Protein AF-A0A3D2NTC5-F1 (afdb_monomer)

Structure (mmCIF, N/CA/C/O backbone):
data_AF-A0A3D2NTC5-F1
#
_entry.id   AF-A0A3D2NTC5-F1
#
loop_
_atom_site.group_PDB
_atom_site.id
_atom_site.type_symbol
_atom_site.label_atom_id
_atom_site.label_alt_id
_atom_site.label_comp_id
_atom_site.label_asym_id
_atom_site.label_entity_id
_atom_site.label_seq_id
_atom_site.pdbx_PDB_ins_code
_atom_site.Cartn_x
_atom_site.Cartn_y
_atom_site.Cartn_z
_atom_site.occupancy
_atom_site.B_iso_or_equiv
_atom_site.auth_seq_id
_atom_site.auth_comp_id
_atom_site.auth_asym_id
_atom_site.auth_atom_id
_atom_site.pdbx_PDB_model_num
ATOM 1 N N . ASN A 1 1 ? 5.842 6.540 0.678 1.00 65.81 1 ASN A N 1
ATOM 2 C CA . ASN A 1 1 ? 4.371 6.604 0.540 1.00 65.81 1 ASN A CA 1
ATOM 3 C C . ASN A 1 1 ? 3.630 5.327 0.912 1.00 65.81 1 ASN A C 1
ATOM 5 O O . ASN A 1 1 ? 2.569 5.449 1.501 1.00 65.81 1 ASN A O 1
ATOM 9 N N . LEU A 1 2 ? 4.152 4.126 0.628 1.00 68.94 2 LEU A N 1
ATOM 10 C CA . LEU A 1 2 ? 3.420 2.880 0.902 1.00 68.94 2 LEU A CA 1
ATOM 11 C C . LEU A 1 2 ? 3.041 2.702 2.383 1.00 68.94 2 LEU A C 1
ATOM 13 O O . LEU A 1 2 ? 1.880 2.466 2.661 1.00 68.94 2 LEU A O 1
ATOM 17 N N . GLY A 1 3 ? 3.975 2.897 3.322 1.00 76.38 3 GLY A N 1
ATOM 18 C CA . GLY A 1 3 ? 3.696 2.723 4.757 1.00 76.38 3 GLY A CA 1
ATOM 19 C C . GLY A 1 3 ? 2.696 3.727 5.348 1.00 76.38 3 GLY A C 1
ATOM 20 O O . GLY A 1 3 ? 1.903 3.359 6.202 1.00 76.38 3 GLY A O 1
ATOM 21 N N . LEU A 1 4 ? 2.682 4.976 4.867 1.00 76.81 4 LEU A N 1
ATOM 22 C CA . LEU A 1 4 ? 1.700 5.981 5.305 1.00 76.81 4 LEU A CA 1
ATOM 23 C C . LEU A 1 4 ? 0.296 5.658 4.789 1.00 76.81 4 LEU A C 1
ATOM 25 O O . LEU A 1 4 ? -0.671 5.784 5.531 1.00 76.81 4 LEU A O 1
ATOM 29 N N . ARG A 1 5 ? 0.195 5.191 3.540 1.00 77.38 5 ARG A N 1
ATOM 30 C CA . ARG A 1 5 ? -1.063 4.693 2.976 1.00 77.38 5 ARG A CA 1
ATOM 31 C C . ARG A 1 5 ? -1.540 3.444 3.720 1.00 77.38 5 ARG A C 1
ATOM 33 O O . ARG A 1 5 ? -2.710 3.342 4.049 1.00 77.38 5 ARG A O 1
ATOM 40 N N . ASP A 1 6 ? -0.607 2.560 4.074 1.00 81.94 6 ASP A N 1
ATOM 41 C CA . ASP A 1 6 ? -0.880 1.344 4.840 1.00 81.94 6 ASP A CA 1
ATOM 42 C C . ASP A 1 6 ? -1.489 1.656 6.216 1.00 81.94 6 ASP A C 1
ATOM 44 O O . ASP A 1 6 ? -2.482 1.043 6.605 1.00 81.94 6 ASP A O 1
ATOM 48 N N . ALA A 1 7 ? -0.917 2.640 6.917 1.00 86.19 7 ALA A N 1
ATOM 49 C CA . ALA A 1 7 ? -1.405 3.112 8.209 1.00 86.19 7 ALA A CA 1
ATOM 50 C C . ALA A 1 7 ? -2.751 3.845 8.102 1.00 86.19 7 ALA A C 1
ATOM 52 O O . ALA A 1 7 ? -3.604 3.672 8.969 1.00 86.19 7 ALA A O 1
ATOM 53 N N . TRP A 1 8 ? -2.956 4.634 7.043 1.00 86.25 8 TRP A N 1
ATOM 54 C CA . TRP A 1 8 ? -4.229 5.306 6.778 1.00 86.25 8 TRP A CA 1
ATOM 55 C C . TRP A 1 8 ? -5.360 4.300 6.544 1.00 86.25 8 TRP A C 1
ATOM 57 O O . TRP A 1 8 ? -6.395 4.382 7.199 1.00 86.25 8 TRP A O 1
ATOM 67 N N . ASP A 1 9 ? -5.142 3.319 5.667 1.00 84.38 9 ASP A N 1
ATOM 68 C CA . ASP A 1 9 ? -6.140 2.291 5.358 1.00 84.38 9 ASP A CA 1
ATOM 69 C C . ASP A 1 9 ? -6.461 1.439 6.599 1.00 84.38 9 ASP A C 1
ATOM 71 O O . ASP A 1 9 ? -7.615 1.093 6.834 1.00 84.38 9 ASP A O 1
ATOM 75 N N . LEU A 1 10 ? -5.458 1.150 7.442 1.00 87.94 10 LEU A N 1
ATOM 76 C CA . LEU A 1 10 ? -5.683 0.467 8.719 1.00 87.94 10 LEU A CA 1
ATOM 77 C C . LEU A 1 10 ? -6.530 1.308 9.669 1.00 87.94 10 LEU A C 1
ATOM 79 O O . LEU A 1 10 ? -7.408 0.776 10.340 1.00 87.94 10 LEU A O 1
ATOM 83 N N . ALA A 1 11 ? -6.261 2.611 9.741 1.00 90.88 11 ALA A N 1
ATOM 84 C CA . ALA A 1 11 ? -7.036 3.514 10.577 1.00 90.88 11 ALA A CA 1
ATOM 85 C C . ALA A 1 11 ? -8.500 3.579 10.120 1.00 90.88 11 ALA A C 1
ATOM 87 O O . ALA A 1 11 ? -9.381 3.608 10.969 1.00 90.88 11 ALA A O 1
ATOM 88 N N . GLN A 1 12 ? -8.768 3.552 8.811 1.00 89.50 12 GLN A N 1
ATOM 89 C CA . GLN A 1 12 ? -10.137 3.478 8.287 1.00 89.50 12 GLN A CA 1
ATOM 90 C C . GLN A 1 12 ? -10.823 2.165 8.681 1.00 89.50 12 GLN A C 1
ATOM 92 O O . GLN A 1 12 ? -11.905 2.208 9.254 1.00 89.50 12 GLN A O 1
ATOM 97 N N . GLU A 1 13 ? -10.164 1.015 8.505 1.00 89.12 13 GLU A N 1
ATOM 98 C CA . GLU A 1 13 ? -10.736 -0.275 8.924 1.00 89.12 13 GLU A CA 1
ATOM 99 C C . GLU A 1 13 ? -11.044 -0.307 10.434 1.00 89.12 13 GLU A C 1
ATOM 101 O O . GLU A 1 13 ? -12.062 -0.842 10.862 1.00 89.12 13 GLU A O 1
ATOM 106 N N . VAL A 1 14 ? -10.174 0.287 11.258 1.00 92.69 14 VAL A N 1
ATOM 107 C CA . VAL A 1 14 ? -10.393 0.428 12.708 1.00 92.69 14 VAL A CA 1
ATOM 108 C C . VAL A 1 14 ? -11.603 1.314 13.013 1.00 92.69 14 VAL A C 1
ATOM 110 O O . VAL A 1 14 ? -12.330 1.024 13.959 1.00 92.69 14 VAL A O 1
ATOM 113 N N . LEU A 1 15 ? -11.816 2.387 12.251 1.00 92.75 15 LEU A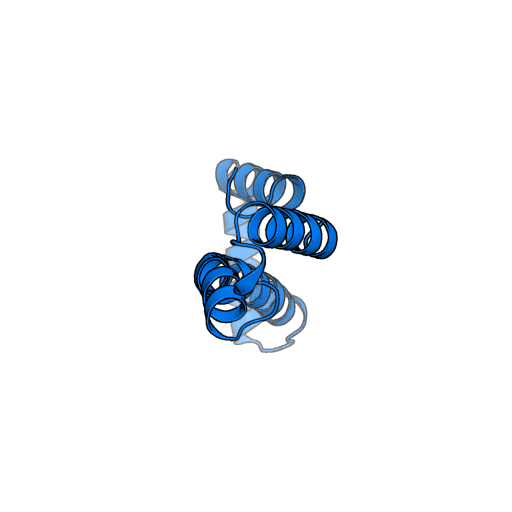 N 1
ATOM 114 C CA . LEU A 1 15 ? -12.943 3.303 12.449 1.00 92.75 15 LEU A CA 1
ATOM 115 C C . LEU A 1 15 ? -14.281 2.691 12.013 1.00 92.75 15 LEU A C 1
ATOM 117 O O . LEU A 1 15 ? -15.297 2.957 12.654 1.00 92.75 15 LEU A O 1
ATOM 121 N N . ASP A 1 16 ? -14.272 1.867 10.966 1.00 89.50 16 ASP A N 1
ATOM 122 C CA . ASP A 1 16 ? -15.474 1.227 10.420 1.00 89.50 16 ASP A CA 1
ATOM 123 C C . ASP A 1 16 ? -15.867 -0.052 11.182 1.00 89.50 16 ASP A C 1
ATOM 125 O O . ASP A 1 16 ? -17.020 -0.492 11.136 1.00 89.50 16 ASP A O 1
ATOM 129 N N . ALA A 1 17 ? -14.922 -0.660 11.904 1.00 89.38 17 ALA A N 1
ATOM 130 C CA . ALA A 1 17 ? -15.156 -1.877 12.662 1.00 89.38 17 ALA A CA 1
ATOM 131 C C . ALA A 1 17 ? -15.980 -1.618 13.943 1.00 89.38 17 ALA A C 1
ATOM 133 O O . ALA A 1 17 ? -15.636 -0.757 14.760 1.00 89.38 17 ALA A O 1
ATOM 134 N N . PRO A 1 18 ? -17.027 -2.422 14.208 1.00 92.56 18 PRO A N 1
ATOM 135 C CA . PRO A 1 1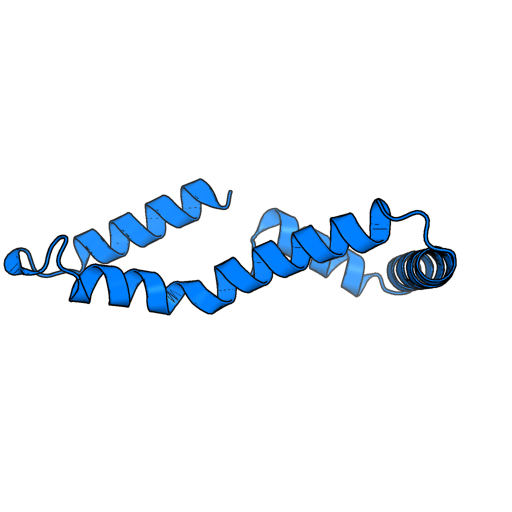8 ? -17.706 -2.430 15.499 1.00 92.56 18 PRO A CA 1
ATOM 136 C C . PRO A 1 18 ? -16.731 -2.673 16.658 1.00 92.56 18 PRO A C 1
ATOM 138 O O . PRO A 1 18 ? -15.843 -3.522 16.559 1.00 92.56 18 PRO A O 1
ATOM 141 N N . ALA A 1 19 ? -16.939 -2.002 17.795 1.00 91.88 19 ALA A N 1
ATOM 142 C CA . ALA A 1 19 ? -16.018 -2.045 18.937 1.00 91.88 19 ALA A CA 1
ATOM 143 C C . ALA A 1 19 ? -15.711 -3.470 19.446 1.00 91.88 19 ALA A C 1
ATOM 145 O O . ALA A 1 19 ? -14.595 -3.754 19.870 1.00 91.88 19 ALA A O 1
ATOM 146 N N . ASN A 1 20 ? -16.681 -4.384 19.368 1.00 93.06 20 ASN A 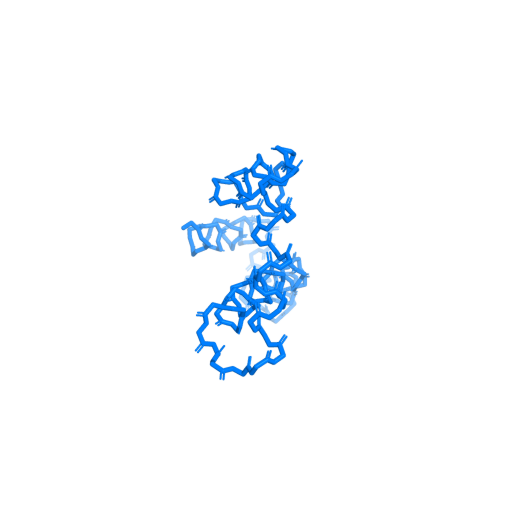N 1
ATOM 147 C CA . ASN A 1 20 ? -16.529 -5.789 19.764 1.00 93.06 20 ASN A CA 1
ATOM 148 C C . ASN A 1 20 ? -15.750 -6.649 18.749 1.00 93.06 20 ASN A C 1
ATOM 150 O O . ASN A 1 20 ? -15.410 -7.788 19.054 1.00 93.06 20 ASN A O 1
ATOM 154 N N . THR A 1 21 ? -15.489 -6.127 17.551 1.00 89.88 21 THR A N 1
ATOM 155 C CA . THR A 1 21 ? -14.741 -6.808 16.483 1.00 89.88 21 THR A CA 1
ATOM 156 C C . THR A 1 21 ? -13.327 -6.261 16.303 1.00 89.88 21 THR A C 1
ATOM 158 O O . THR A 1 21 ? -12.542 -6.832 15.541 1.00 89.88 21 THR A O 1
ATOM 161 N N . LEU A 1 22 ? -12.969 -5.197 17.026 1.00 92.75 22 LEU A N 1
ATOM 162 C CA . LEU A 1 22 ? -11.643 -4.595 16.960 1.00 92.75 22 LEU A CA 1
ATOM 163 C C . LEU A 1 22 ? -10.550 -5.608 17.310 1.00 92.75 22 LEU A C 1
ATOM 165 O O . LEU A 1 22 ? -10.611 -6.298 18.325 1.00 92.75 22 LEU A O 1
ATOM 169 N N . GLY A 1 23 ? -9.541 -5.702 16.444 1.00 90.00 23 GLY A N 1
ATOM 170 C CA . GLY A 1 23 ? -8.413 -6.622 16.603 1.00 90.00 23 GLY A CA 1
ATOM 171 C C . GLY A 1 23 ? -8.757 -8.102 16.406 1.00 90.00 23 GLY A C 1
ATOM 172 O O . GLY A 1 23 ? -7.869 -8.944 16.538 1.00 90.00 23 GLY A O 1
ATOM 173 N N . THR A 1 24 ? -10.007 -8.440 16.076 1.00 94.25 24 THR A N 1
ATOM 174 C CA . THR A 1 24 ? -10.385 -9.826 15.784 1.00 94.25 24 THR A CA 1
ATOM 175 C C . THR A 1 24 ? -9.774 -10.302 14.473 1.00 94.25 24 THR A C 1
ATOM 177 O O . THR A 1 24 ? -9.463 -9.518 13.572 1.00 94.25 24 THR A O 1
ATOM 180 N N . GLU A 1 25 ? -9.649 -11.620 14.332 1.00 91.12 25 GLU A N 1
ATOM 181 C CA . GLU A 1 25 ? -9.170 -12.211 13.087 1.00 91.12 25 GLU A CA 1
ATOM 182 C C . GLU A 1 25 ? -10.063 -11.841 11.896 1.00 91.12 25 GLU A C 1
ATOM 184 O O . GLU A 1 25 ? -9.545 -11.548 10.825 1.00 91.12 25 GLU A O 1
ATOM 189 N N . ALA A 1 26 ? -11.382 -11.749 12.087 1.00 87.81 26 ALA A N 1
ATOM 190 C CA . ALA A 1 26 ? -12.308 -11.330 11.037 1.00 87.81 26 ALA A CA 1
ATOM 191 C C . ALA A 1 26 ? -11.994 -9.916 10.512 1.00 87.81 26 ALA A C 1
ATOM 193 O O . ALA A 1 26 ? -11.886 -9.726 9.301 1.00 87.81 26 ALA A O 1
ATOM 194 N N . MET A 1 27 ? -11.765 -8.953 11.412 1.00 89.44 27 MET A N 1
ATOM 195 C CA . MET A 1 27 ? -11.366 -7.589 11.046 1.00 89.44 27 MET A CA 1
ATOM 196 C C . MET A 1 27 ? -10.013 -7.576 10.321 1.00 89.44 27 MET A C 1
ATOM 198 O O . MET A 1 27 ? -9.857 -6.959 9.268 1.00 89.44 27 MET A O 1
ATOM 202 N N . LEU A 1 28 ? -9.019 -8.297 10.849 1.00 89.06 28 LEU A N 1
ATOM 203 C CA . LEU A 1 28 ? -7.690 -8.354 10.236 1.00 89.06 28 LEU A CA 1
ATOM 204 C C . LEU A 1 28 ? -7.711 -9.034 8.860 1.00 89.06 28 LEU A C 1
ATOM 206 O O . LEU A 1 28 ? -6.911 -8.678 7.991 1.00 89.06 28 LEU A O 1
ATOM 210 N N . GLN A 1 29 ? -8.604 -10.002 8.645 1.00 87.38 29 GLN A N 1
ATOM 211 C CA . GLN A 1 29 ? -8.814 -10.635 7.344 1.00 87.38 29 GLN A CA 1
ATOM 212 C C . GLN A 1 29 ? -9.495 -9.682 6.355 1.00 87.38 29 GLN A C 1
ATOM 214 O O . GLN A 1 29 ? -9.059 -9.633 5.205 1.00 87.38 29 GLN A O 1
ATOM 219 N N . GLY A 1 30 ? -10.475 -8.883 6.799 1.00 84.31 30 GLY A N 1
ATOM 220 C CA . GLY A 1 30 ? -11.074 -7.792 6.015 1.00 84.31 30 GLY A CA 1
ATOM 221 C C . GLY A 1 30 ? -10.002 -6.847 5.476 1.00 84.31 30 GLY A C 1
ATOM 222 O O . GLY A 1 30 ? -9.750 -6.817 4.268 1.00 84.31 30 GLY A O 1
ATOM 223 N N . TYR A 1 31 ? -9.237 -6.245 6.385 1.00 83.94 31 TYR A N 1
ATOM 224 C CA . TYR A 1 31 ? -8.083 -5.398 6.072 1.00 83.94 31 TYR A CA 1
ATOM 225 C C . TYR A 1 31 ? -7.064 -6.046 5.115 1.00 83.94 31 TYR A C 1
ATOM 227 O O . TYR A 1 31 ? -6.569 -5.415 4.176 1.00 83.94 31 TYR A O 1
ATOM 235 N N . ARG A 1 32 ? -6.721 -7.325 5.328 1.00 82.44 32 ARG A N 1
ATOM 236 C CA . ARG A 1 32 ? -5.773 -8.054 4.464 1.00 82.44 32 ARG A CA 1
ATOM 237 C C . ARG A 1 32 ? -6.337 -8.317 3.069 1.00 82.44 32 ARG A C 1
ATOM 239 O O . ARG A 1 32 ? -5.582 -8.249 2.095 1.00 82.44 32 ARG A O 1
ATOM 246 N N . SER A 1 33 ? -7.627 -8.629 2.967 1.00 77.62 33 SER A N 1
ATOM 247 C CA . SER A 1 33 ? -8.284 -8.990 1.708 1.00 77.62 33 SER A CA 1
ATOM 248 C C . SER A 1 33 ? -8.321 -7.817 0.727 1.00 77.62 33 SER A C 1
ATOM 250 O O . SER A 1 33 ? -7.958 -7.989 -0.439 1.00 77.62 33 SER A O 1
ATOM 252 N N . THR A 1 34 ? -8.593 -6.608 1.224 1.00 68.50 34 THR A N 1
ATOM 253 C CA . THR A 1 34 ? -8.636 -5.366 0.437 1.00 68.50 34 THR A CA 1
ATOM 254 C C . THR A 1 34 ? -7.276 -5.010 -0.177 1.00 68.50 34 THR A C 1
ATOM 256 O O . THR A 1 34 ? -7.205 -4.294 -1.172 1.00 68.50 34 THR A O 1
ATOM 259 N N . ARG A 1 35 ? -6.167 -5.542 0.363 1.00 63.97 35 ARG A N 1
ATOM 260 C CA . ARG A 1 35 ? -4.801 -5.108 0.005 1.00 63.97 35 ARG A CA 1
ATOM 261 C C . ARG A 1 35 ? -3.921 -6.144 -0.667 1.00 63.97 35 ARG A C 1
ATOM 263 O O . ARG A 1 35 ? -2.782 -5.829 -1.026 1.00 63.97 35 ARG A O 1
ATOM 270 N N . LYS A 1 36 ? -4.408 -7.370 -0.857 1.00 62.62 36 LYS A N 1
ATOM 271 C CA . LYS A 1 36 ? -3.593 -8.441 -1.445 1.00 62.62 36 LYS A CA 1
ATOM 272 C C . LYS A 1 36 ? -3.102 -8.065 -2.848 1.00 62.62 36 LYS A C 1
ATOM 274 O O . LYS A 1 36 ? -1.916 -8.189 -3.136 1.00 62.62 36 LYS A O 1
ATOM 279 N N . LEU A 1 37 ? -3.981 -7.508 -3.681 1.00 59.16 37 LEU A N 1
ATOM 280 C CA . LEU A 1 37 ? -3.639 -7.116 -5.052 1.00 59.16 37 LEU A CA 1
ATOM 281 C C . LEU A 1 37 ? -2.658 -5.938 -5.111 1.00 59.16 37 LEU A C 1
ATOM 283 O O . LEU A 1 37 ? -1.662 -6.021 -5.831 1.00 59.16 37 LEU A O 1
ATOM 287 N N . ASP A 1 38 ? -2.880 -4.884 -4.325 1.00 64.19 38 ASP A N 1
ATOM 288 C CA . ASP A 1 38 ? -2.041 -3.678 -4.353 1.00 64.19 38 ASP A CA 1
ATOM 289 C C . ASP A 1 38 ? -0.638 -3.922 -3.797 1.00 64.19 38 ASP A C 1
ATOM 291 O O . ASP A 1 38 ? 0.361 -3.482 -4.382 1.00 64.19 38 ASP A O 1
ATOM 295 N N . ARG A 1 39 ? -0.541 -4.674 -2.695 1.00 66.12 39 ARG A N 1
ATOM 296 C CA . ARG A 1 39 ? 0.744 -5.021 -2.083 1.00 66.12 39 ARG A CA 1
ATOM 297 C C . ARG A 1 39 ? 1.550 -5.941 -2.988 1.00 66.12 39 ARG A C 1
ATOM 299 O O . ARG A 1 39 ? 2.733 -5.691 -3.218 1.00 66.12 39 ARG A O 1
ATOM 306 N N . GLU A 1 40 ? 0.919 -6.976 -3.533 1.00 66.75 40 GLU A N 1
ATOM 307 C CA . GLU A 1 40 ? 1.596 -7.875 -4.460 1.00 66.75 40 GLU A CA 1
ATOM 308 C C . GLU A 1 40 ? 1.997 -7.164 -5.759 1.00 66.75 40 GLU A C 1
ATOM 310 O O . GLU A 1 40 ? 3.087 -7.409 -6.271 1.00 66.75 40 GLU A O 1
ATOM 315 N N . ALA A 1 41 ? 1.168 -6.259 -6.288 1.00 68.56 41 ALA A N 1
ATOM 316 C CA . ALA A 1 41 ? 1.517 -5.471 -7.468 1.00 68.56 41 ALA A CA 1
ATOM 317 C C . ALA A 1 41 ? 2.728 -4.565 -7.210 1.00 68.56 41 ALA A C 1
ATOM 319 O O . ALA A 1 41 ? 3.611 -4.480 -8.062 1.00 68.56 41 ALA A O 1
ATOM 320 N N . GLY A 1 42 ? 2.798 -3.925 -6.038 1.00 70.25 42 GLY A N 1
ATOM 321 C CA . GLY A 1 42 ? 3.951 -3.121 -5.630 1.00 70.25 42 GLY A CA 1
ATOM 322 C C 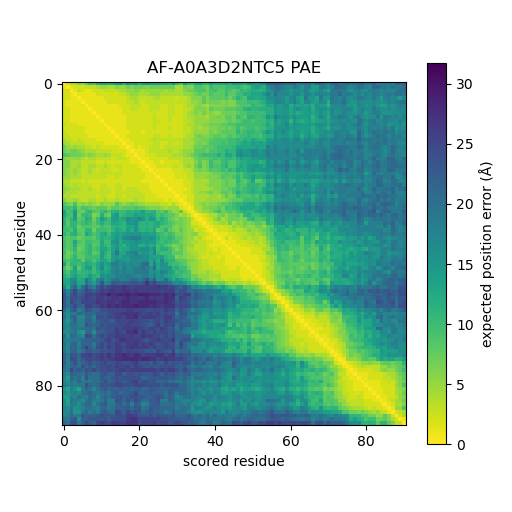. GLY A 1 42 ? 5.232 -3.948 -5.518 1.00 70.25 42 GLY A C 1
ATOM 323 O O . GLY A 1 42 ? 6.234 -3.590 -6.132 1.00 70.25 42 GLY A O 1
ATOM 324 N N . ILE A 1 43 ? 5.174 -5.081 -4.806 1.00 74.56 43 ILE A N 1
ATOM 325 C CA . ILE A 1 43 ? 6.316 -5.994 -4.632 1.00 74.56 43 ILE A CA 1
ATOM 326 C C . ILE A 1 43 ? 6.791 -6.528 -5.985 1.00 74.56 43 ILE A C 1
ATOM 328 O O . ILE A 1 43 ? 7.978 -6.439 -6.290 1.00 74.56 43 ILE A O 1
ATOM 332 N N . ARG A 1 44 ? 5.873 -7.029 -6.825 1.00 73.56 44 ARG A N 1
ATOM 333 C CA . ARG A 1 44 ? 6.207 -7.539 -8.164 1.00 73.56 44 ARG A CA 1
ATOM 334 C C . ARG A 1 44 ? 6.814 -6.458 -9.047 1.00 73.56 44 ARG A C 1
ATOM 336 O O . ARG A 1 44 ? 7.750 -6.746 -9.784 1.00 73.56 44 ARG A O 1
ATOM 343 N N . PHE A 1 45 ? 6.310 -5.228 -8.976 1.00 73.12 45 PHE A N 1
ATOM 344 C CA . PHE A 1 45 ? 6.850 -4.111 -9.747 1.00 73.12 45 PHE A CA 1
ATOM 345 C C . PHE A 1 45 ? 8.289 -3.790 -9.333 1.00 73.12 45 PHE A C 1
ATOM 347 O O . PHE A 1 45 ? 9.170 -3.727 -10.190 1.00 73.12 45 PHE A O 1
ATOM 354 N N . THR A 1 46 ? 8.553 -3.645 -8.031 1.00 71.19 46 THR A N 1
ATOM 355 C CA . THR A 1 46 ? 9.907 -3.351 -7.543 1.00 71.19 46 THR A CA 1
ATOM 356 C C . THR A 1 46 ? 10.871 -4.511 -7.770 1.00 71.19 46 THR A C 1
ATOM 358 O O . THR A 1 46 ? 11.995 -4.275 -8.198 1.00 71.19 46 THR A O 1
ATOM 361 N N . ASP A 1 47 ? 10.433 -5.753 -7.556 1.00 73.19 47 ASP A N 1
ATOM 362 C CA . ASP A 1 47 ? 11.249 -6.947 -7.809 1.00 73.19 47 ASP A CA 1
ATOM 363 C C . ASP A 1 47 ? 11.576 -7.097 -9.301 1.00 73.19 47 ASP A C 1
ATOM 365 O O . ASP A 1 47 ? 12.717 -7.369 -9.669 1.00 73.19 47 ASP A O 1
ATOM 369 N N . SER A 1 48 ? 10.611 -6.808 -10.182 1.00 69.19 48 SER A N 1
ATOM 370 C CA . SER A 1 48 ? 10.842 -6.786 -11.631 1.00 69.19 48 SER A CA 1
ATOM 371 C C . SER A 1 48 ? 11.858 -5.718 -12.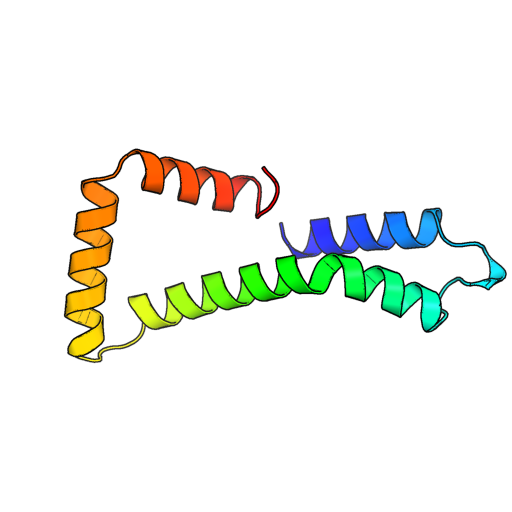016 1.00 69.19 48 SER A C 1
ATOM 373 O O . SER A 1 48 ? 12.759 -6.009 -12.796 1.00 69.19 48 SER A O 1
ATOM 375 N N . LEU A 1 49 ? 11.771 -4.508 -11.450 1.00 72.81 49 LEU A N 1
ATOM 376 C CA . LEU A 1 49 ? 12.771 -3.462 -11.680 1.00 72.81 49 LEU A CA 1
ATOM 377 C C . LEU A 1 49 ? 14.163 -3.911 -11.220 1.00 72.81 49 LEU A C 1
ATOM 379 O O . LEU A 1 49 ? 15.112 -3.823 -11.993 1.00 72.81 49 LEU A O 1
ATOM 383 N N . VAL A 1 50 ? 14.295 -4.450 -10.007 1.00 74.19 50 VAL A N 1
ATOM 384 C CA . VAL A 1 50 ? 15.586 -4.957 -9.515 1.00 74.19 50 VAL A CA 1
ATOM 385 C C . VAL A 1 50 ? 16.114 -6.063 -10.431 1.00 74.19 50 VAL A C 1
ATOM 387 O O . VAL A 1 50 ? 17.267 -6.021 -10.840 1.00 74.19 50 VAL A O 1
ATOM 390 N N . ARG A 1 51 ? 15.277 -7.011 -10.858 1.00 70.19 51 ARG A N 1
ATOM 391 C CA . ARG A 1 51 ? 15.690 -8.080 -11.780 1.00 70.19 51 ARG A CA 1
ATOM 392 C C . ARG A 1 51 ? 16.085 -7.575 -13.169 1.00 70.19 51 ARG A C 1
ATOM 394 O O . ARG A 1 51 ? 17.043 -8.092 -13.733 1.00 70.19 51 ARG A O 1
ATOM 401 N N . LEU A 1 52 ? 15.384 -6.585 -13.717 1.00 67.19 52 LEU A N 1
ATOM 402 C CA . LEU A 1 52 ? 15.700 -5.972 -15.015 1.00 67.19 52 LEU A CA 1
ATOM 403 C C . LEU A 1 52 ? 16.988 -5.140 -14.971 1.00 67.19 52 LEU A C 1
ATOM 405 O O . LEU A 1 52 ? 17.718 -5.082 -15.963 1.00 67.19 52 LEU A O 1
ATOM 409 N N . PHE A 1 53 ? 17.262 -4.483 -13.842 1.00 66.88 53 PHE A N 1
ATOM 410 C CA . PHE A 1 53 ? 18.351 -3.515 -13.734 1.00 66.88 53 PHE A CA 1
ATOM 411 C C . PHE A 1 53 ? 19.600 -4.026 -12.990 1.00 66.88 53 PHE A C 1
ATOM 413 O O . PHE A 1 53 ? 20.677 -3.467 -13.211 1.00 66.88 53 PHE A O 1
ATOM 420 N N . SER A 1 54 ? 19.497 -5.077 -12.170 1.00 65.81 54 SER A N 1
ATOM 421 C CA . SER A 1 54 ? 20.589 -5.595 -11.324 1.00 65.81 54 SER A CA 1
ATOM 422 C C . SER A 1 54 ? 21.112 -6.985 -11.710 1.00 65.81 54 SER A C 1
ATOM 424 O O . SER A 1 54 ? 22.093 -7.418 -11.115 1.00 65.81 54 SER A O 1
ATOM 426 N N . ASN A 1 55 ? 20.519 -7.687 -12.688 1.00 61.38 55 ASN A N 1
ATOM 427 C CA . ASN A 1 55 ? 21.071 -8.954 -13.193 1.00 61.38 55 ASN A CA 1
ATOM 428 C C . ASN A 1 55 ? 21.887 -8.767 -14.482 1.00 61.38 55 ASN A C 1
ATOM 430 O O . ASN A 1 55 ? 21.367 -8.324 -15.505 1.00 61.38 55 ASN A O 1
ATOM 434 N N . GLU A 1 56 ? 23.137 -9.229 -14.444 1.00 55.84 56 GLU A N 1
ATOM 435 C CA . GLU A 1 56 ? 24.105 -9.323 -15.552 1.00 55.84 56 GLU A CA 1
ATOM 436 C C . GLU A 1 56 ? 23.895 -10.610 -16.386 1.00 55.84 56 GLU A C 1
ATOM 438 O O . GLU A 1 56 ? 24.838 -11.301 -16.76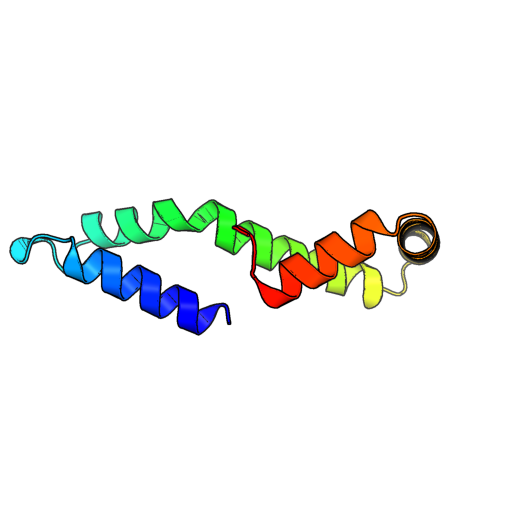4 1.00 55.84 56 GLU A O 1
ATOM 443 N N . LEU A 1 57 ? 22.643 -11.006 -16.640 1.00 58.78 57 LEU A N 1
ATOM 444 C CA . LEU A 1 57 ? 22.358 -12.152 -17.512 1.00 58.78 57 LEU A CA 1
ATOM 445 C C . LEU A 1 57 ? 22.253 -11.664 -18.969 1.00 58.78 57 LEU A C 1
ATOM 447 O O . LEU A 1 57 ? 21.495 -10.729 -19.232 1.00 58.78 57 LEU A O 1
ATOM 451 N N . PRO A 1 58 ? 22.926 -12.298 -19.949 1.00 56.44 58 PRO A N 1
ATOM 452 C CA . PRO A 1 58 ? 22.943 -11.835 -21.343 1.00 56.44 58 PRO A CA 1
ATOM 453 C C . PRO A 1 58 ? 21.555 -11.792 -22.012 1.00 56.44 58 PRO A C 1
ATOM 455 O O . PRO A 1 58 ? 21.344 -11.023 -22.942 1.00 56.44 58 PRO A O 1
ATOM 458 N N . LEU A 1 59 ? 20.572 -12.548 -21.507 1.00 59.69 59 LEU A N 1
ATOM 459 C CA . LEU A 1 59 ? 19.172 -12.472 -21.952 1.00 59.69 59 LEU A CA 1
ATOM 460 C C . LEU A 1 59 ? 18.432 -11.229 -21.402 1.00 59.69 59 LEU A C 1
ATOM 462 O O . LEU A 1 59 ? 17.505 -10.716 -22.026 1.00 59.69 59 LEU A O 1
ATOM 466 N N . VAL A 1 60 ? 18.852 -10.724 -20.238 1.00 59.50 60 VAL A N 1
ATOM 467 C CA . VAL A 1 60 ? 18.286 -9.535 -19.579 1.00 59.50 60 VAL A CA 1
ATOM 468 C C . VAL A 1 60 ? 18.832 -8.250 -20.206 1.00 59.50 60 VAL A C 1
ATOM 470 O O . VAL A 1 60 ? 18.123 -7.248 -20.229 1.00 59.50 60 VAL A O 1
ATOM 473 N N . SER A 1 61 ? 20.032 -8.266 -20.802 1.00 62.62 61 SER A N 1
ATOM 474 C CA . SER A 1 61 ? 20.583 -7.092 -21.501 1.00 62.62 61 SER A CA 1
ATOM 475 C C . SER A 1 61 ? 19.768 -6.720 -22.749 1.00 62.62 61 SER A C 1
ATOM 477 O O . SER A 1 61 ? 19.447 -5.547 -22.940 1.00 62.62 61 SER A O 1
ATOM 479 N N . ALA A 1 62 ? 19.335 -7.710 -23.540 1.00 64.62 62 ALA A N 1
ATOM 480 C CA . ALA A 1 62 ? 18.436 -7.502 -24.677 1.00 64.62 62 ALA A CA 1
ATOM 481 C C . ALA A 1 62 ? 17.049 -7.018 -24.222 1.00 64.62 62 ALA A C 1
ATOM 483 O O . ALA A 1 62 ? 16.490 -6.092 -24.810 1.00 64.62 62 ALA A O 1
ATOM 484 N N . ALA A 1 63 ? 16.523 -7.577 -23.126 1.00 66.75 63 ALA A N 1
ATOM 485 C CA . ALA A 1 63 ? 15.272 -7.118 -22.524 1.00 66.75 63 ALA A CA 1
ATOM 486 C C . ALA A 1 63 ? 15.376 -5.675 -21.996 1.00 66.75 63 ALA A C 1
ATOM 488 O O . ALA A 1 63 ? 14.439 -4.894 -22.151 1.00 66.75 63 ALA A O 1
ATOM 489 N N . ARG A 1 64 ? 16.519 -5.287 -21.419 1.00 66.19 64 ARG A N 1
ATOM 490 C CA . ARG A 1 64 ? 16.794 -3.928 -20.933 1.00 66.19 64 ARG A CA 1
ATOM 491 C C . ARG A 1 64 ? 16.911 -2.931 -22.082 1.00 66.19 64 ARG A C 1
ATOM 493 O O . ARG A 1 64 ? 16.314 -1.862 -21.997 1.00 66.19 64 ARG A O 1
ATOM 500 N N . ALA A 1 65 ? 17.612 -3.291 -23.158 1.00 68.44 65 ALA A N 1
ATOM 501 C CA . ALA A 1 65 ? 17.691 -2.479 -24.370 1.00 68.44 65 ALA A CA 1
ATOM 502 C C . ALA A 1 65 ? 16.300 -2.288 -24.992 1.00 68.44 65 ALA A C 1
ATOM 504 O O . ALA A 1 65 ? 15.881 -1.153 -25.191 1.00 68.44 65 ALA A O 1
ATOM 505 N N . ALA A 1 66 ? 15.530 -3.367 -25.170 1.00 68.69 66 ALA A N 1
ATOM 506 C CA . ALA A 1 66 ? 14.153 -3.296 -25.657 1.00 68.69 66 ALA A CA 1
ATOM 507 C C . ALA A 1 66 ? 13.239 -2.464 -24.737 1.00 68.69 66 ALA A C 1
ATOM 509 O O . ALA A 1 66 ? 12.406 -1.706 -25.225 1.00 68.69 66 ALA A O 1
ATOM 510 N N . SER A 1 67 ? 13.417 -2.555 -23.414 1.00 66.50 67 SER A N 1
ATOM 511 C CA . SER A 1 67 ? 12.657 -1.764 -22.435 1.00 66.50 67 SER A CA 1
ATOM 512 C C . SER A 1 67 ? 12.992 -0.275 -22.508 1.00 66.50 67 SER A C 1
ATOM 514 O O . SER A 1 67 ? 12.082 0.548 -22.454 1.00 66.50 67 SER A O 1
ATOM 516 N N . LEU A 1 68 ? 14.273 0.079 -22.653 1.00 69.00 68 LEU A N 1
ATOM 517 C CA . LEU A 1 68 ? 14.723 1.464 -22.826 1.00 69.00 68 LEU A CA 1
ATOM 518 C C . LEU A 1 68 ? 14.235 2.040 -24.159 1.00 69.00 68 LEU A C 1
ATOM 520 O O . LEU A 1 68 ? 13.660 3.124 -24.172 1.00 69.00 68 LEU A O 1
ATOM 524 N N . THR A 1 69 ? 14.354 1.282 -25.252 1.00 71.62 69 THR A N 1
ATOM 525 C CA . THR A 1 69 ? 13.819 1.680 -26.560 1.00 71.62 69 THR A CA 1
ATOM 526 C C . THR A 1 69 ? 12.299 1.846 -26.515 1.00 71.62 69 THR A C 1
ATOM 528 O O . THR A 1 69 ? 11.778 2.839 -27.011 1.00 71.62 69 THR A O 1
ATOM 531 N N . ALA A 1 70 ? 11.568 0.939 -25.861 1.00 66.25 70 ALA A N 1
ATOM 532 C CA . ALA A 1 70 ? 10.127 1.082 -25.672 1.00 66.25 70 ALA A CA 1
ATOM 533 C C . ALA A 1 70 ? 9.771 2.317 -24.823 1.00 66.25 70 ALA A C 1
ATOM 535 O O . ALA A 1 70 ? 8.830 3.033 -25.159 1.00 66.25 70 ALA A O 1
ATOM 536 N N . LEU A 1 71 ? 10.527 2.605 -23.759 1.00 63.97 71 LEU A N 1
ATOM 537 C CA . LEU A 1 71 ? 10.350 3.798 -22.918 1.00 63.97 71 LEU A CA 1
ATOM 538 C C . LEU A 1 71 ? 10.609 5.108 -23.670 1.00 63.97 71 LEU A C 1
ATOM 540 O O . LEU A 1 71 ? 9.912 6.093 -23.417 1.00 63.97 71 LEU A O 1
ATOM 544 N N . ASP A 1 72 ? 11.582 5.122 -24.579 1.00 65.19 72 ASP A N 1
ATOM 545 C CA . ASP A 1 72 ? 11.893 6.290 -25.407 1.00 65.19 72 ASP A CA 1
ATOM 546 C C . ASP A 1 72 ? 10.910 6.463 -26.570 1.00 65.19 72 ASP A C 1
ATOM 548 O O . ASP A 1 72 ? 10.581 7.593 -26.932 1.00 65.19 72 ASP A O 1
ATOM 552 N N . CYS A 1 73 ? 10.363 5.371 -27.108 1.00 63.03 73 CYS A N 1
ATOM 553 C CA . CYS A 1 73 ? 9.360 5.425 -28.170 1.00 63.03 73 CYS A CA 1
ATOM 554 C C . CYS A 1 73 ? 7.932 5.709 -27.664 1.00 63.03 73 CYS A C 1
ATOM 556 O O . CYS A 1 73 ? 7.100 6.179 -28.440 1.00 63.03 73 CYS A O 1
ATOM 558 N N . LEU A 1 74 ? 7.616 5.442 -26.388 1.00 63.91 74 LEU A N 1
ATOM 559 C CA . LEU A 1 74 ? 6.260 5.575 -25.835 1.00 63.91 74 LEU A CA 1
ATOM 560 C C . LEU A 1 74 ? 6.183 6.680 -24.763 1.00 63.91 74 LEU A C 1
ATOM 562 O O . LEU A 1 74 ? 6.285 6.398 -23.564 1.00 63.91 74 LEU A O 1
ATOM 566 N N . PRO A 1 75 ? 5.882 7.941 -25.138 1.00 63.50 75 PRO A N 1
ATOM 567 C CA . PRO A 1 75 ? 5.698 9.039 -24.178 1.00 63.50 75 PRO A CA 1
ATOM 568 C C . PRO A 1 75 ? 4.576 8.771 -23.156 1.00 63.50 75 PRO A C 1
ATOM 570 O O . PRO A 1 75 ? 4.601 9.292 -22.038 1.00 63.50 75 PRO A O 1
ATOM 573 N N . PHE A 1 76 ? 3.614 7.909 -23.504 1.00 65.06 76 PHE A N 1
ATOM 574 C CA . PHE A 1 76 ? 2.566 7.433 -22.601 1.00 65.06 76 PHE A CA 1
ATOM 575 C C . PHE A 1 76 ? 3.112 6.567 -21.454 1.00 65.06 76 PHE A C 1
ATOM 577 O O . PHE A 1 76 ? 2.696 6.742 -20.310 1.00 65.06 76 PHE A O 1
ATOM 584 N N . ALA A 1 77 ? 4.090 5.695 -21.720 1.00 63.03 77 ALA A N 1
ATOM 585 C CA . ALA A 1 77 ? 4.703 4.848 -20.698 1.00 63.03 77 ALA A CA 1
ATOM 586 C C . ALA A 1 77 ? 5.478 5.686 -19.671 1.00 63.03 77 ALA A C 1
ATOM 588 O O . ALA A 1 77 ? 5.353 5.466 -18.466 1.00 63.03 77 ALA A O 1
ATOM 589 N N . ARG A 1 78 ? 6.202 6.717 -20.126 1.00 64.44 78 ARG A N 1
ATOM 590 C CA . ARG A 1 78 ? 6.918 7.649 -19.240 1.00 64.44 78 ARG A CA 1
ATOM 591 C C . ARG A 1 78 ? 5.954 8.408 -18.316 1.00 64.44 78 ARG A C 1
ATOM 593 O O . ARG A 1 78 ? 6.200 8.499 -17.114 1.00 64.44 78 ARG A O 1
ATOM 600 N N . LYS A 1 79 ? 4.819 8.884 -18.848 1.00 68.31 79 LYS A N 1
ATOM 601 C CA . LYS A 1 79 ? 3.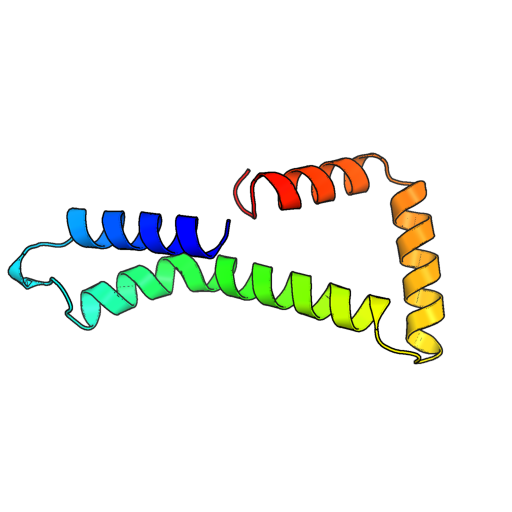741 9.493 -18.043 1.00 68.31 79 LYS A CA 1
ATOM 602 C C . LYS A 1 79 ? 3.114 8.500 -17.066 1.00 68.31 79 LYS A C 1
ATOM 604 O O . LYS A 1 79 ? 2.887 8.866 -15.917 1.00 68.31 79 LYS A O 1
ATOM 609 N N . PHE A 1 80 ? 2.862 7.263 -17.490 1.00 70.38 80 PHE A N 1
ATOM 610 C CA . PHE A 1 80 ? 2.295 6.222 -16.634 1.00 70.38 80 PHE A CA 1
ATOM 611 C C . PHE A 1 80 ? 3.220 5.881 -15.460 1.00 70.38 80 PHE A C 1
ATOM 613 O O . PHE A 1 80 ? 2.770 5.880 -14.318 1.00 70.38 80 PHE A O 1
ATOM 620 N N . VAL A 1 81 ? 4.518 5.674 -15.709 1.00 67.62 81 VAL A N 1
ATOM 621 C CA . VAL A 1 81 ? 5.512 5.407 -14.655 1.00 67.62 81 VAL A CA 1
ATOM 622 C C . VAL A 1 81 ? 5.618 6.588 -13.690 1.00 67.62 81 VAL A C 1
ATOM 624 O O . VAL A 1 81 ? 5.549 6.383 -12.480 1.00 67.62 81 VAL A O 1
ATOM 627 N N . ALA A 1 82 ? 5.702 7.823 -14.194 1.00 71.94 82 ALA A N 1
ATOM 628 C CA . ALA A 1 82 ? 5.736 9.016 -13.347 1.00 71.94 82 ALA A CA 1
ATOM 629 C C . ALA A 1 82 ? 4.476 9.134 -12.471 1.00 71.94 82 ALA A C 1
ATOM 631 O O . ALA A 1 82 ? 4.575 9.341 -11.261 1.00 71.94 82 ALA A O 1
ATOM 632 N N . LYS A 1 83 ? 3.291 8.915 -13.056 1.00 68.00 83 LYS A N 1
ATOM 633 C CA . LYS A 1 83 ? 2.012 8.928 -12.334 1.00 68.00 83 LYS A CA 1
ATOM 634 C C . LYS A 1 83 ? 1.953 7.804 -11.290 1.00 68.00 83 LYS A C 1
ATOM 636 O O . LYS A 1 83 ? 1.538 8.042 -10.163 1.00 68.00 83 LYS A O 1
ATOM 641 N N . ARG A 1 84 ? 2.457 6.609 -11.610 1.00 68.06 84 ARG A N 1
ATOM 642 C CA . ARG A 1 84 ? 2.536 5.459 -10.691 1.00 68.06 84 ARG A CA 1
ATOM 643 C C . ARG A 1 84 ? 3.494 5.709 -9.523 1.00 68.06 84 ARG A C 1
ATOM 645 O O . ARG A 1 84 ? 3.181 5.305 -8.406 1.00 68.06 84 ARG A O 1
ATOM 652 N N . MET A 1 85 ? 4.626 6.376 -9.758 1.00 69.06 85 MET A N 1
ATOM 653 C CA . MET A 1 85 ? 5.579 6.759 -8.705 1.00 69.06 85 MET A CA 1
ATOM 654 C C . MET A 1 85 ? 5.027 7.872 -7.808 1.00 69.06 85 MET A C 1
ATOM 656 O O . MET A 1 85 ? 5.244 7.835 -6.598 1.00 69.06 85 MET A O 1
ATOM 660 N N . MET A 1 86 ? 4.289 8.830 -8.376 1.00 70.06 86 MET A N 1
ATOM 661 C CA . MET A 1 86 ? 3.684 9.929 -7.616 1.00 70.06 86 MET A CA 1
ATOM 662 C C . MET A 1 86 ? 2.426 9.502 -6.836 1.00 70.06 86 MET A C 1
ATOM 664 O O . MET A 1 86 ? 2.280 9.885 -5.677 1.00 70.06 86 MET A O 1
ATOM 668 N N . PHE A 1 87 ? 1.545 8.681 -7.423 1.00 70.00 87 PHE A N 1
ATOM 669 C CA . PHE A 1 87 ? 0.193 8.419 -6.894 1.00 70.00 87 PHE A CA 1
ATOM 670 C C . PHE A 1 87 ? -0.091 6.955 -6.493 1.00 70.00 87 PHE A C 1
ATOM 672 O O . PHE A 1 87 ? -1.071 6.677 -5.798 1.00 70.00 87 PHE A O 1
ATOM 679 N N . GLY A 1 88 ? 0.767 5.996 -6.854 1.00 59.47 88 GLY A N 1
ATOM 680 C CA . GLY A 1 88 ? 0.515 4.572 -6.593 1.00 59.47 88 GLY A CA 1
ATOM 681 C C . GLY A 1 88 ? -0.526 3.954 -7.542 1.00 59.47 88 GLY A C 1
ATOM 682 O O . GLY A 1 88 ? -0.862 4.540 -8.561 1.00 59.47 88 GLY A O 1
ATOM 683 N N . ALA A 1 89 ? -0.985 2.726 -7.260 1.00 55.12 89 ALA A N 1
ATOM 684 C CA . ALA A 1 89 ? -1.758 1.888 -8.199 1.00 55.12 89 ALA A CA 1
ATOM 685 C C . ALA A 1 89 ? -3.157 2.410 -8.569 1.00 55.12 89 ALA A C 1
ATOM 687 O O . ALA A 1 89 ? -3.701 1.981 -9.579 1.00 55.12 89 ALA A O 1
ATOM 688 N N . ASN A 1 90 ? -3.703 3.343 -7.786 1.00 53.28 90 ASN A N 1
ATOM 689 C CA . ASN A 1 90 ? -5.115 3.737 -7.831 1.00 53.28 90 ASN A CA 1
ATOM 690 C C . ASN A 1 90 ? -5.289 5.222 -8.199 1.00 53.28 90 ASN A C 1
ATOM 692 O O . ASN A 1 90 ? -5.981 5.943 -7.484 1.00 53.28 90 ASN A O 1
ATOM 696 N N . GLY A 1 91 ? -4.602 5.703 -9.243 1.00 47.31 91 GLY A N 1
ATOM 697 C CA . GLY A 1 91 ? -4.627 7.115 -9.661 1.00 47.31 91 GLY A CA 1
ATOM 698 C C . GLY A 1 91 ? -4.969 7.352 -11.122 1.00 47.31 91 GLY A C 1
ATOM 6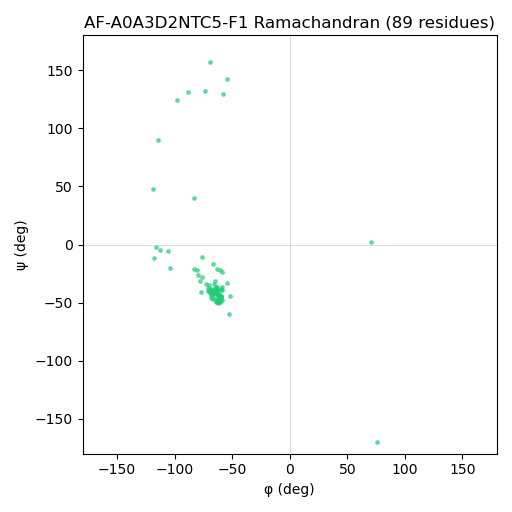99 O O . GLY A 1 91 ? -4.414 6.661 -12.004 1.00 47.31 91 GLY A O 1
#

Secondary structure (DSSP, 8-state):
-HHHHHHHHHHHHHHHS-GGGTT-HHHHHHHHHHHHHHHHHHHHHHHHHHHHHH---HHHHHHHHHHHHHHHH-HHHHHHHHHHHHH-S--

Mean predicted aligned error: 12.67 Å

Solvent-accessible surface area (backbone atoms only — not comparable to full-atom values): 5318 Å² total; per-residue (Å²): 110,68,69,61,53,53,52,50,55,49,51,48,53,60,70,73,42,55,82,94,42,63,92,33,69,69,49,54,46,50,62,49,63,80,38,50,67,61,54,50,50,51,52,53,50,54,52,49,50,48,55,54,74,70,47,93,45,78,72,38,52,57,51,40,50,53,48,52,52,48,47,72,73,30,70,65,55,51,52,48,52,52,47,38,73,76,58,40,98,84,113

Foldseek 3Di:
DVVVVLVVLLVVLQVPDDPVCPPPPVSVVVSCVVCVVQVVVVVCVVVVVCCLPVDPDPVSVVVNVVVVVCCVVDPPVVVVVVCCVVPNDPD

Radius of gyration: 18.43 Å; Cα contacts (8 Å, |Δi|>4): 25; chains: 1; bounding box: 42×22×48 Å

pLDDT: mean 73.17, std 11.49, range [47.31, 94.25]

Seque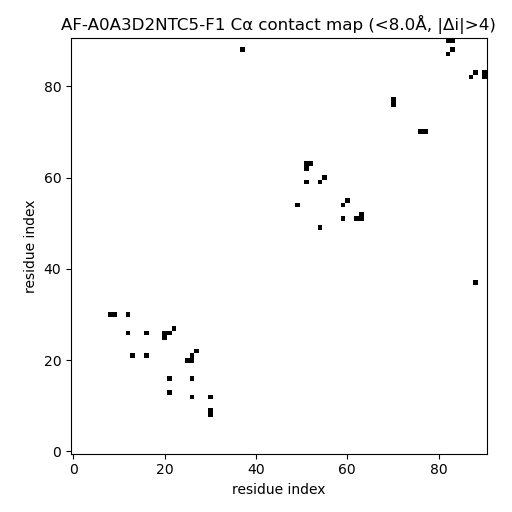nce (91 aa):
NLGLRDAWDLAQEVLDAPANTLGTEAMLQGYRSTRKLDREAGIRFTDSLVRLFSNELPLVSAARAASLTALDCLPFARKFVAKRMMFGANG